Protein AF-A0A3D6EKI2-F1 (afdb_monomer_lite)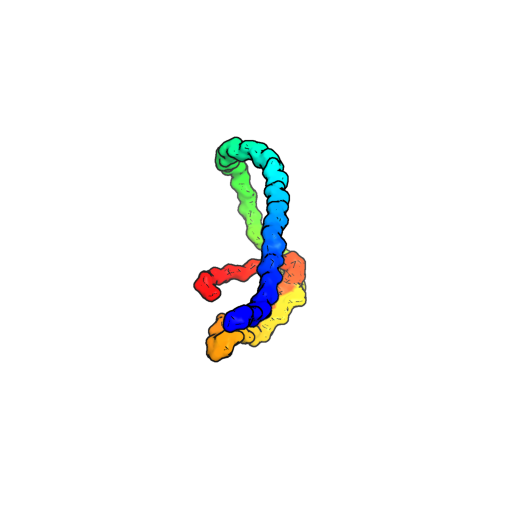

pLDDT: mean 77.03, std 17.34, range [42.28, 98.06]

Sequence (92 aa):
MMRTGAIDMDIDAPRPVPEPARLPHAGQAPLGRPAAGPAAPDLPLTDPSVLSAPTMLRIERLNLFYGEKQALSDINLEVAKHSVMSFIGPSG

Structure (mmCIF, N/CA/C/O backbone):
data_AF-A0A3D6EKI2-F1
#
_entry.id   AF-A0A3D6EKI2-F1
#
loop_
_atom_site.group_PDB
_atom_site.id
_atom_site.type_symbol
_atom_site.label_atom_id
_atom_site.label_alt_id
_atom_site.label_comp_id
_atom_site.label_asym_id
_atom_site.label_entity_id
_atom_site.label_seq_id
_atom_site.pdbx_PDB_ins_code
_atom_site.Cartn_x
_atom_site.Cartn_y
_atom_site.Cartn_z
_atom_site.occupancy
_atom_site.B_iso_or_equiv
_atom_site.auth_seq_id
_atom_site.auth_comp_id
_atom_site.auth_asym_id
_atom_site.auth_atom_id
_atom_site.pdbx_PDB_model_num
ATOM 1 N N . MET A 1 1 ? 12.463 -16.354 68.582 1.00 4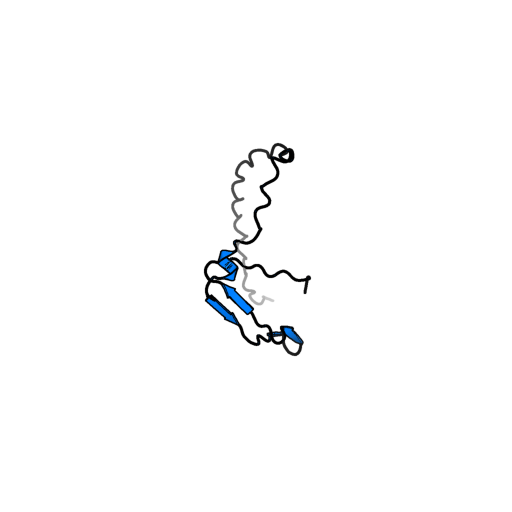2.41 1 MET A N 1
ATOM 2 C CA . MET A 1 1 ? 13.883 -16.214 68.190 1.00 42.41 1 MET A CA 1
ATOM 3 C C . MET A 1 1 ? 14.162 -17.278 67.130 1.00 42.41 1 MET A C 1
ATOM 5 O O . MET A 1 1 ? 13.739 -18.402 67.349 1.00 42.41 1 MET A O 1
ATOM 9 N N . MET A 1 2 ? 14.831 -16.899 66.030 1.00 42.28 2 MET A N 1
ATOM 10 C CA . MET A 1 2 ? 15.184 -17.664 64.805 1.00 42.28 2 MET A CA 1
ATOM 11 C C . MET A 1 2 ? 14.138 -17.692 63.667 1.00 42.28 2 MET A C 1
ATOM 13 O O . MET A 1 2 ? 12.946 -17.858 63.898 1.00 42.28 2 MET A O 1
ATOM 17 N N . ARG A 1 3 ? 14.629 -17.397 62.451 1.00 45.44 3 ARG A N 1
ATOM 18 C CA . ARG A 1 3 ? 13.968 -16.742 61.306 1.00 45.44 3 ARG A CA 1
ATOM 19 C C . ARG A 1 3 ? 13.663 -17.717 60.161 1.00 45.44 3 ARG A C 1
ATOM 21 O O . ARG A 1 3 ? 14.453 -18.617 59.899 1.00 45.44 3 ARG A O 1
ATOM 28 N N . THR A 1 4 ? 12.563 -17.459 59.452 1.00 49.66 4 THR A N 1
ATOM 29 C CA . THR A 1 4 ? 12.201 -18.022 58.141 1.00 49.66 4 THR A CA 1
ATOM 30 C C . THR A 1 4 ? 13.371 -17.920 57.163 1.00 49.66 4 THR A C 1
ATOM 32 O O . THR A 1 4 ? 13.878 -16.824 56.928 1.00 49.66 4 THR A O 1
ATOM 35 N N . GLY A 1 5 ? 13.795 -19.059 56.610 1.00 53.47 5 GLY A N 1
ATOM 36 C CA . GLY A 1 5 ? 14.820 -19.132 55.573 1.00 53.47 5 GLY A CA 1
ATOM 37 C C . GLY A 1 5 ? 14.332 -18.467 54.291 1.00 53.47 5 GLY A C 1
ATOM 38 O O . GLY A 1 5 ? 13.559 -19.055 53.539 1.00 53.47 5 GLY A O 1
ATOM 39 N N . ALA A 1 6 ? 14.763 -17.229 54.066 1.00 57.12 6 ALA A N 1
ATOM 40 C CA . ALA A 1 6 ? 14.722 -16.623 52.749 1.00 57.12 6 ALA A CA 1
ATOM 41 C C . ALA A 1 6 ? 15.788 -17.319 51.897 1.00 57.12 6 ALA A C 1
ATOM 43 O O . ALA A 1 6 ? 16.957 -17.369 52.275 1.00 57.12 6 ALA A O 1
ATOM 44 N N . ILE A 1 7 ? 15.357 -17.909 50.788 1.00 59.81 7 ILE A N 1
ATOM 45 C CA . ILE A 1 7 ? 16.239 -18.360 49.718 1.00 59.81 7 ILE A CA 1
ATOM 46 C C . ILE A 1 7 ? 17.042 -17.152 49.225 1.00 59.81 7 ILE A C 1
ATOM 48 O O . ILE A 1 7 ? 16.477 -16.166 48.754 1.00 59.81 7 ILE A O 1
ATOM 52 N N . ASP A 1 8 ? 18.355 -17.210 49.402 1.00 53.56 8 ASP A N 1
ATOM 53 C CA . ASP A 1 8 ? 19.284 -16.211 48.895 1.00 53.56 8 ASP A CA 1
ATOM 54 C C . ASP A 1 8 ? 19.358 -16.382 47.366 1.00 53.56 8 ASP A C 1
ATOM 56 O O . ASP A 1 8 ? 19.973 -17.318 46.855 1.00 53.56 8 ASP A O 1
ATOM 60 N N . MET A 1 9 ? 18.604 -15.560 46.625 1.00 56.91 9 MET A N 1
ATOM 61 C CA . MET A 1 9 ? 18.792 -15.396 45.181 1.00 56.91 9 MET A CA 1
ATOM 62 C C . MET A 1 9 ? 20.009 -14.500 44.981 1.00 56.91 9 MET A C 1
ATOM 64 O O . MET A 1 9 ? 19.868 -13.302 44.729 1.00 56.91 9 MET A O 1
ATOM 68 N N . ASP A 1 10 ? 21.196 -15.082 45.106 1.00 63.19 10 ASP A N 1
ATOM 69 C CA . ASP A 1 10 ? 22.424 -14.444 44.654 1.00 63.19 10 ASP A CA 1
ATOM 70 C C . ASP A 1 10 ? 22.315 -14.309 43.120 1.00 63.19 10 ASP A C 1
ATOM 72 O O . ASP A 1 10 ? 22.478 -15.272 42.362 1.00 63.19 10 ASP A O 1
ATOM 76 N N . ILE A 1 11 ? 21.882 -13.132 42.648 1.00 65.19 11 ILE A N 1
ATOM 77 C CA . ILE A 1 11 ? 21.953 -12.766 41.232 1.00 65.19 11 ILE A CA 1
ATOM 78 C C . ILE A 1 11 ? 23.441 -12.715 40.908 1.00 65.19 11 ILE A C 1
ATOM 80 O O . ILE A 1 11 ? 24.144 -11.813 41.362 1.00 65.19 11 ILE A O 1
ATOM 84 N N . ASP A 1 12 ? 23.910 -13.695 40.131 1.00 66.06 12 ASP A N 1
ATOM 85 C CA . ASP A 1 12 ? 25.251 -13.677 39.552 1.00 66.06 12 ASP A CA 1
ATOM 86 C C . ASP A 1 12 ? 25.466 -12.299 38.916 1.00 66.06 12 ASP A C 1
ATOM 88 O O . ASP A 1 12 ? 24.650 -11.842 38.101 1.00 66.06 12 ASP A O 1
ATOM 92 N N . ALA A 1 13 ? 26.508 -11.592 39.362 1.00 68.81 13 ALA A N 1
ATOM 93 C CA . ALA A 1 13 ? 26.789 -10.247 38.888 1.00 68.81 13 ALA A CA 1
ATOM 94 C C . ALA A 1 13 ? 26.838 -10.276 37.348 1.00 68.81 13 ALA A C 1
ATOM 96 O O . ALA A 1 13 ? 27.435 -11.199 36.783 1.00 68.81 13 ALA A O 1
ATOM 97 N N . PRO A 1 14 ? 26.222 -9.307 36.638 1.00 71.31 14 PRO A N 1
ATOM 98 C CA . PRO A 1 14 ? 26.201 -9.327 35.184 1.00 71.31 14 PRO A CA 1
ATOM 99 C C . PRO A 1 14 ? 27.633 -9.449 34.670 1.00 71.31 14 PRO A C 1
ATOM 101 O O . PRO A 1 14 ? 28.465 -8.576 34.936 1.00 71.31 14 PRO A O 1
ATOM 104 N N . ARG A 1 15 ? 27.942 -10.542 33.959 1.00 72.75 15 ARG A N 1
ATOM 105 C CA . ARG A 1 15 ? 29.263 -10.686 33.344 1.00 72.75 15 ARG A CA 1
ATOM 106 C C . ARG A 1 15 ? 29.485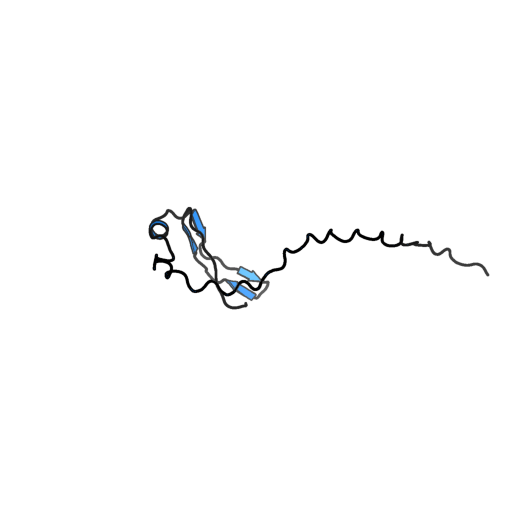 -9.463 32.451 1.00 72.75 15 ARG A C 1
ATOM 108 O O . ARG A 1 15 ? 28.582 -9.130 31.677 1.00 72.75 15 ARG A O 1
ATOM 115 N N . PRO A 1 16 ? 30.642 -8.790 32.539 1.00 74.94 16 PRO A N 1
ATOM 116 C CA . PRO A 1 16 ? 30.906 -7.627 31.712 1.00 74.94 16 PRO A CA 1
ATOM 117 C C . PRO A 1 16 ? 30.820 -8.041 30.242 1.00 74.94 16 PRO A C 1
ATOM 119 O O . PRO A 1 16 ? 31.552 -8.921 29.786 1.00 74.94 16 PRO A O 1
ATOM 122 N N . VAL A 1 17 ? 29.881 -7.435 29.514 1.00 75.19 17 VAL A N 1
ATOM 123 C CA . VAL A 1 17 ? 29.788 -7.601 28.065 1.00 75.19 17 VAL A CA 1
ATOM 124 C C . VAL A 1 17 ? 31.063 -7.018 27.447 1.00 75.19 17 VAL A C 1
ATOM 126 O O . VAL A 1 17 ? 31.418 -5.883 27.772 1.00 75.19 17 VAL A O 1
ATOM 129 N N . PRO A 1 18 ? 31.787 -7.762 26.593 1.00 72.12 18 PRO A N 1
ATOM 130 C CA . PRO A 1 18 ? 32.918 -7.194 25.875 1.00 72.12 18 PRO A CA 1
ATOM 131 C C . PRO A 1 18 ? 32.418 -6.021 25.029 1.00 72.12 18 PRO A C 1
ATOM 133 O O . PRO A 1 18 ? 31.451 -6.175 24.279 1.00 72.12 18 PRO A O 1
ATOM 136 N N . GLU A 1 19 ? 33.048 -4.852 25.156 1.00 74.00 19 GLU A N 1
ATOM 137 C CA . GLU A 1 19 ? 32.715 -3.708 24.306 1.00 74.00 19 GLU A CA 1
ATOM 138 C C . GLU A 1 19 ? 32.962 -4.110 22.840 1.00 74.00 19 GLU A C 1
ATOM 140 O O . GLU A 1 19 ? 34.025 -4.667 22.534 1.00 74.00 19 GLU A O 1
ATOM 145 N N . PRO A 1 20 ? 32.000 -3.891 21.922 1.00 68.56 20 PRO A N 1
ATOM 146 C CA . PRO A 1 20 ? 32.207 -4.194 20.515 1.00 68.56 20 PRO A CA 1
ATOM 147 C C . PRO A 1 20 ? 33.442 -3.443 20.026 1.00 68.56 20 PRO A C 1
ATOM 149 O O . PRO A 1 20 ? 33.570 -2.236 20.240 1.00 68.56 20 PRO A O 1
ATOM 152 N N . ALA A 1 21 ? 34.360 -4.161 19.378 1.00 71.44 21 ALA A N 1
ATOM 153 C CA . ALA A 1 21 ? 35.573 -3.572 18.835 1.00 71.44 21 ALA A CA 1
ATOM 154 C C . ALA A 1 21 ? 35.197 -2.379 17.943 1.00 71.44 21 ALA A C 1
ATOM 156 O O . ALA A 1 21 ? 34.580 -2.549 16.889 1.00 71.44 21 ALA A O 1
ATOM 157 N N . ARG A 1 22 ? 35.549 -1.160 18.374 1.00 61.91 22 ARG A N 1
ATOM 158 C CA . ARG A 1 22 ? 35.406 0.033 17.539 1.00 61.91 22 ARG A CA 1
ATOM 159 C C . ARG A 1 22 ? 36.367 -0.117 16.372 1.00 61.91 22 ARG A C 1
ATOM 161 O O . ARG A 1 22 ? 37.558 0.156 16.502 1.00 61.91 22 ARG A O 1
ATOM 168 N N . LEU A 1 23 ? 35.846 -0.549 15.229 1.00 62.50 23 LEU A N 1
ATOM 169 C CA . LEU A 1 23 ? 36.553 -0.390 13.969 1.00 62.50 23 LEU A CA 1
ATOM 170 C C . LEU A 1 23 ? 36.883 1.104 13.823 1.00 62.50 23 LEU A C 1
ATOM 172 O O . LEU A 1 23 ? 36.019 1.942 14.116 1.00 62.50 23 LEU A O 1
ATOM 176 N N . PRO A 1 24 ? 38.113 1.472 13.429 1.00 61.28 24 PRO A N 1
ATOM 177 C CA . PRO A 1 24 ? 38.418 2.858 13.142 1.00 61.28 24 PRO A CA 1
ATOM 178 C C . PRO A 1 24 ? 37.465 3.307 12.037 1.00 61.28 24 PRO A C 1
ATOM 180 O O . PRO A 1 24 ? 37.543 2.847 10.899 1.00 61.28 24 PRO A O 1
ATOM 183 N N . HIS A 1 25 ? 36.537 4.193 12.390 1.00 56.47 25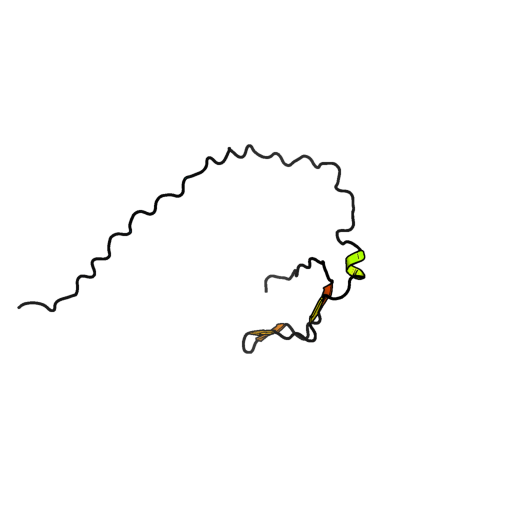 HIS A N 1
ATOM 184 C CA . HIS A 1 25 ? 35.806 4.974 11.413 1.00 56.47 25 HIS A CA 1
ATOM 185 C C . HIS A 1 25 ? 36.889 5.808 10.744 1.00 56.47 25 HIS A C 1
ATOM 187 O O . HIS A 1 25 ? 37.379 6.764 11.350 1.00 56.47 25 HIS A O 1
ATOM 193 N N . ALA A 1 26 ? 37.345 5.387 9.559 1.00 55.25 26 ALA A N 1
ATOM 194 C CA . ALA A 1 26 ? 38.160 6.237 8.709 1.00 55.25 26 ALA A CA 1
ATOM 195 C C . ALA A 1 26 ? 37.452 7.588 8.705 1.00 55.25 26 ALA A C 1
ATOM 197 O O . ALA A 1 26 ? 36.268 7.642 8.362 1.00 55.25 26 ALA A O 1
ATOM 198 N N . GLY A 1 27 ? 38.121 8.608 9.256 1.00 54.56 27 GLY A N 1
ATOM 199 C CA . GLY A 1 27 ? 37.505 9.896 9.524 1.00 54.56 27 GLY A CA 1
ATOM 200 C C . GLY A 1 27 ? 36.721 10.297 8.291 1.00 54.56 27 GLY A C 1
ATOM 201 O O . GLY A 1 27 ? 37.284 10.335 7.197 1.00 54.56 27 GLY A O 1
ATOM 202 N N . GLN A 1 28 ? 35.414 10.501 8.449 1.00 58.50 28 GLN A N 1
ATOM 203 C CA . GLN A 1 28 ? 34.630 11.111 7.396 1.00 58.50 28 GLN A CA 1
ATOM 204 C C . GLN A 1 28 ? 35.199 12.521 7.258 1.00 58.50 28 GLN A C 1
ATOM 206 O O . GLN A 1 28 ? 34.800 13.441 7.969 1.00 58.50 28 GLN A O 1
ATOM 211 N N . ALA A 1 29 ? 36.198 12.678 6.385 1.00 55.97 29 ALA A N 1
ATOM 212 C CA . ALA A 1 29 ? 36.502 13.966 5.803 1.00 55.97 29 ALA A CA 1
ATOM 213 C C . ALA A 1 29 ? 35.153 14.528 5.345 1.00 55.97 29 ALA A C 1
ATOM 215 O O . ALA A 1 29 ? 34.354 13.742 4.820 1.00 55.97 29 ALA A O 1
ATOM 216 N N . PRO A 1 30 ? 34.846 15.814 5.589 1.00 52.50 30 PRO A N 1
ATOM 217 C CA . PRO A 1 30 ? 33.592 16.380 5.133 1.00 52.50 30 PRO A CA 1
ATOM 218 C C . PRO A 1 30 ? 33.498 16.071 3.644 1.00 52.50 30 PRO A C 1
ATOM 220 O O . PRO A 1 30 ? 34.272 16.598 2.844 1.00 52.50 30 PRO A O 1
ATOM 223 N N . LEU A 1 31 ? 32.605 15.143 3.296 1.00 59.75 31 LEU A N 1
ATOM 224 C CA . LEU A 1 31 ? 32.199 14.891 1.932 1.00 59.75 31 LEU A CA 1
ATOM 225 C C . LEU A 1 31 ? 31.531 16.198 1.537 1.00 59.75 31 LEU A C 1
ATOM 227 O O . LEU A 1 31 ? 30.342 16.405 1.785 1.00 59.75 31 LEU A O 1
ATOM 231 N N . GLY A 1 32 ? 32.333 17.135 1.022 1.00 53.22 32 GLY A N 1
ATOM 232 C CA . GLY A 1 32 ? 31.817 18.276 0.296 1.00 53.22 32 GLY A CA 1
ATOM 233 C C . GLY A 1 32 ? 30.768 17.705 -0.638 1.00 53.22 32 GLY A C 1
ATOM 234 O O . GLY A 1 32 ? 31.035 16.690 -1.288 1.00 53.22 32 GLY A O 1
ATOM 235 N N . ARG A 1 33 ? 29.550 18.268 -0.601 1.00 54.12 33 ARG A N 1
ATOM 236 C CA . ARG A 1 33 ? 28.472 17.842 -1.500 1.00 54.12 33 ARG A CA 1
ATOM 237 C C . ARG A 1 33 ? 29.116 17.646 -2.864 1.00 54.12 33 ARG A C 1
ATOM 239 O O . ARG A 1 33 ? 29.744 18.610 -3.315 1.00 54.12 33 ARG A O 1
ATOM 246 N N . PRO A 1 34 ? 29.047 16.450 -3.4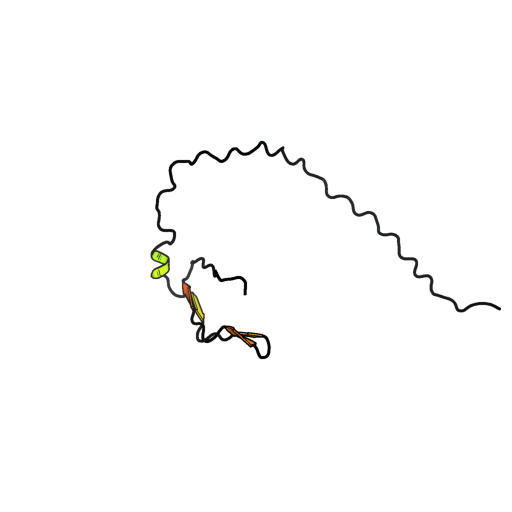76 1.00 53.41 34 PRO A N 1
ATOM 247 C CA . PRO A 1 34 ? 29.528 16.310 -4.833 1.00 53.41 34 PRO A CA 1
ATOM 248 C C . PRO A 1 34 ? 28.851 17.431 -5.613 1.00 53.41 34 PRO A C 1
ATOM 250 O O . PRO A 1 34 ? 27.620 17.536 -5.608 1.00 53.41 34 PRO A O 1
ATOM 253 N N . ALA A 1 35 ? 29.665 18.352 -6.139 1.00 57.19 35 ALA A N 1
ATOM 254 C CA . ALA A 1 35 ? 29.188 19.372 -7.050 1.00 57.19 35 ALA A CA 1
ATOM 255 C C . ALA A 1 35 ? 28.334 18.627 -8.068 1.00 57.19 35 ALA A C 1
ATOM 257 O O . ALA A 1 35 ? 28.782 17.584 -8.550 1.00 57.19 35 ALA A O 1
ATOM 258 N N . ALA A 1 36 ? 27.098 19.091 -8.271 1.00 53.81 36 ALA A N 1
ATOM 259 C CA . ALA A 1 36 ? 26.133 18.447 -9.145 1.00 53.81 36 ALA A CA 1
ATOM 260 C C . ALA A 1 36 ? 26.860 17.982 -10.411 1.00 53.81 36 ALA A C 1
ATOM 262 O O . ALA A 1 36 ? 27.310 18.801 -11.215 1.00 53.81 36 ALA A O 1
ATOM 263 N N . GLY A 1 37 ? 27.056 16.663 -10.521 1.00 61.12 37 GLY A N 1
ATOM 264 C CA . GLY A 1 37 ? 27.524 16.054 -11.754 1.00 61.12 37 GLY A CA 1
ATOM 265 C C . GLY A 1 37 ? 26.536 16.397 -12.868 1.00 61.12 37 GLY A C 1
ATOM 266 O O . GLY A 1 37 ? 25.454 16.919 -12.574 1.00 61.12 37 GLY A O 1
ATOM 267 N N . PRO A 1 38 ? 26.879 16.134 -14.141 1.00 58.53 38 PRO A N 1
ATOM 268 C CA . PRO A 1 38 ? 25.945 16.361 -15.237 1.00 58.53 38 PRO A CA 1
ATOM 269 C C . PRO A 1 38 ? 24.595 15.765 -14.843 1.00 58.53 38 PRO A C 1
ATOM 271 O O . PRO A 1 38 ? 24.551 14.618 -14.391 1.00 58.53 38 PRO A O 1
ATOM 274 N N . ALA A 1 39 ? 23.552 16.603 -14.898 1.00 62.38 39 ALA A N 1
ATOM 275 C CA . ALA A 1 39 ? 22.195 16.239 -14.527 1.00 62.38 39 ALA A CA 1
ATOM 276 C C . ALA A 1 39 ? 21.922 14.839 -15.072 1.00 62.38 39 ALA A C 1
ATOM 278 O O . ALA A 1 39 ? 22.142 14.593 -16.263 1.00 62.38 39 ALA A O 1
ATOM 279 N N . ALA A 1 40 ? 21.558 13.911 -14.180 1.00 65.25 40 ALA A N 1
ATOM 280 C CA . ALA A 1 40 ? 21.155 12.581 -14.599 1.00 65.25 40 ALA A CA 1
ATOM 281 C C . ALA A 1 40 ? 20.159 12.760 -15.756 1.00 65.25 40 ALA A C 1
ATOM 283 O O . ALA A 1 40 ? 19.294 13.632 -15.644 1.00 65.25 40 ALA A O 1
ATOM 284 N N . PRO A 1 41 ? 20.316 12.039 -16.880 1.00 63.84 41 PRO A N 1
ATOM 285 C CA . PRO A 1 41 ? 19.381 12.176 -17.986 1.00 63.84 41 PRO A CA 1
ATOM 286 C C . PRO A 1 41 ? 17.960 12.003 -17.441 1.00 63.84 41 PRO A C 1
ATOM 288 O O . PRO A 1 41 ? 17.760 11.142 -16.580 1.00 63.84 41 PRO A O 1
ATOM 291 N N . ASP A 1 42 ? 17.012 12.819 -17.920 1.00 69.88 42 ASP A N 1
ATOM 292 C CA . ASP A 1 42 ? 15.573 12.760 -17.605 1.00 69.88 42 ASP A CA 1
ATOM 293 C C . ASP A 1 42 ? 14.958 11.455 -18.144 1.00 69.88 42 ASP A C 1
ATOM 295 O O . ASP A 1 42 ? 14.063 11.433 -18.989 1.00 69.88 42 ASP A O 1
ATOM 299 N N . LEU A 1 43 ? 15.500 10.323 -17.708 1.00 66.00 43 LEU A N 1
ATOM 300 C CA . LEU A 1 43 ? 14.940 9.018 -17.954 1.00 66.00 43 LEU A CA 1
ATOM 301 C C . LEU A 1 43 ? 13.654 8.934 -17.139 1.00 66.00 43 LEU A C 1
ATOM 303 O O . LEU A 1 43 ? 13.626 9.363 -15.979 1.00 66.00 43 LEU A O 1
ATOM 307 N N . PRO A 1 44 ? 12.581 8.381 -17.717 1.00 68.62 44 PRO A N 1
ATOM 308 C CA . PRO A 1 44 ? 11.366 8.172 -16.960 1.00 68.62 44 PRO A CA 1
ATOM 309 C C . PRO A 1 44 ? 11.700 7.334 -15.720 1.00 68.62 44 PRO A C 1
ATOM 311 O O . PRO A 1 44 ? 12.348 6.294 -15.811 1.00 68.62 44 PRO A O 1
ATOM 314 N N . LEU A 1 45 ? 11.222 7.783 -14.555 1.00 72.56 45 LEU A N 1
ATOM 315 C CA . LEU A 1 45 ? 11.342 7.078 -13.267 1.00 72.56 45 LEU A CA 1
ATOM 316 C C . LEU A 1 45 ? 10.711 5.674 -13.291 1.00 72.56 45 LEU A C 1
ATOM 318 O O . LEU A 1 45 ? 10.820 4.918 -12.328 1.00 72.56 45 LEU A O 1
ATOM 322 N N . THR A 1 46 ? 10.006 5.332 -14.367 1.00 76.00 46 THR A N 1
ATOM 323 C CA . THR A 1 46 ? 9.307 4.070 -14.548 1.00 76.00 46 THR A CA 1
ATOM 324 C C . THR A 1 46 ? 9.583 3.534 -15.941 1.00 76.00 46 THR A C 1
ATOM 326 O O . THR A 1 46 ? 9.393 4.229 -16.939 1.00 76.00 46 THR A O 1
ATOM 329 N N . ASP A 1 47 ? 10.006 2.276 -15.998 1.00 83.44 47 ASP A N 1
ATOM 330 C CA . ASP A 1 47 ? 10.158 1.552 -17.250 1.00 83.44 47 ASP A CA 1
ATOM 331 C C . ASP A 1 47 ? 8.765 1.267 -17.859 1.00 83.44 47 ASP A C 1
ATOM 333 O O . ASP A 1 47 ? 7.911 0.685 -17.181 1.00 83.44 47 ASP A O 1
ATOM 337 N N . PRO A 1 48 ? 8.496 1.661 -19.118 1.00 83.50 48 PRO A N 1
ATOM 338 C CA . PRO A 1 48 ? 7.184 1.489 -19.744 1.00 83.50 48 PRO A CA 1
ATOM 339 C C . PRO A 1 48 ? 6.761 0.019 -19.887 1.00 83.50 48 PRO A C 1
ATOM 341 O O . PRO A 1 48 ? 5.565 -0.261 -19.972 1.00 83.50 48 PRO A O 1
ATOM 344 N N . SER A 1 49 ? 7.703 -0.932 -19.871 1.00 85.31 49 SER A N 1
ATOM 345 C CA . SER A 1 49 ? 7.387 -2.364 -19.930 1.00 85.31 49 SER A CA 1
ATOM 346 C C . SER A 1 49 ? 6.581 -2.836 -18.716 1.00 85.31 49 SER A C 1
ATOM 348 O O . SER A 1 49 ? 5.782 -3.763 -18.845 1.00 85.31 49 SER A O 1
ATOM 350 N N . VAL A 1 50 ? 6.700 -2.156 -17.569 1.00 84.62 50 VAL A N 1
ATOM 351 C CA . VAL A 1 50 ? 5.930 -2.450 -16.350 1.00 84.62 50 VAL A CA 1
ATOM 352 C C . VAL A 1 50 ? 4.425 -2.281 -16.571 1.00 84.62 50 VAL A C 1
ATOM 354 O O . VAL A 1 50 ? 3.648 -3.068 -16.041 1.00 84.62 50 VAL A O 1
ATOM 357 N N . LEU A 1 51 ? 4.003 -1.316 -17.395 1.00 83.56 51 LEU A N 1
ATOM 358 C CA . LEU A 1 51 ? 2.583 -1.067 -17.685 1.00 83.56 51 LEU A CA 1
ATOM 359 C C . LEU A 1 51 ? 1.946 -2.163 -18.552 1.00 83.56 51 LEU A C 1
ATOM 361 O O . LEU A 1 51 ? 0.727 -2.291 -18.586 1.00 83.56 51 LEU A O 1
ATOM 365 N N . SER A 1 52 ? 2.767 -2.929 -19.273 1.00 89.75 52 SER A N 1
ATOM 366 C CA . SER A 1 52 ? 2.326 -4.026 -20.148 1.00 89.75 52 SER A CA 1
ATOM 367 C C . SER A 1 52 ? 2.652 -5.408 -19.576 1.00 89.75 52 SER A C 1
ATOM 369 O O . SER A 1 52 ? 2.291 -6.426 -20.167 1.00 89.75 52 SER A O 1
ATOM 371 N N . ALA A 1 53 ? 3.377 -5.463 -18.458 1.00 92.62 53 ALA A N 1
ATOM 372 C CA . ALA A 1 53 ? 3.772 -6.709 -17.833 1.00 92.62 53 ALA A CA 1
ATOM 373 C C . ALA A 1 53 ? 2.547 -7.418 -17.227 1.00 92.62 53 ALA A C 1
ATOM 375 O O . ALA A 1 53 ? 1.632 -6.769 -16.721 1.00 92.62 53 ALA A O 1
ATOM 376 N N . PRO A 1 54 ? 2.517 -8.761 -17.251 1.00 95.69 54 PRO A N 1
ATOM 377 C CA . PRO A 1 54 ? 1.402 -9.511 -16.693 1.00 95.69 54 PRO A CA 1
ATOM 378 C C . PRO A 1 54 ? 1.294 -9.287 -15.181 1.00 95.69 54 PRO A C 1
ATOM 380 O O . PRO A 1 54 ? 2.307 -9.246 -14.477 1.00 95.69 54 PRO A O 1
ATOM 383 N N . THR A 1 55 ? 0.065 -9.208 -14.675 1.00 95.12 55 THR A N 1
ATOM 384 C CA . THR A 1 55 ? -0.214 -9.124 -13.238 1.00 95.12 55 THR A CA 1
ATOM 385 C C . THR A 1 55 ? 0.264 -10.392 -12.530 1.00 95.12 55 THR A C 1
ATOM 387 O O . THR A 1 55 ? -0.078 -11.509 -12.915 1.00 95.12 55 THR A O 1
ATOM 390 N N . MET A 1 56 ? 1.078 -10.219 -11.491 1.00 96.25 56 MET A N 1
ATOM 391 C CA . MET A 1 56 ? 1.594 -11.297 -10.644 1.00 96.25 56 MET A CA 1
ATOM 392 C C . MET A 1 56 ? 0.812 -11.419 -9.332 1.00 96.25 56 MET A C 1
ATOM 394 O O . MET A 1 56 ? 0.614 -12.529 -8.845 1.00 96.25 56 MET A O 1
ATOM 398 N N . LEU A 1 57 ? 0.362 -10.297 -8.769 1.00 95.06 57 LEU A N 1
ATOM 399 C CA . LEU A 1 57 ? -0.490 -10.259 -7.582 1.00 95.06 57 LEU A CA 1
ATOM 400 C C . LEU A 1 57 ? -1.715 -9.409 -7.889 1.00 95.06 57 LEU A C 1
ATOM 402 O O . LEU A 1 57 ? -1.573 -8.270 -8.324 1.00 95.06 57 LEU A O 1
ATOM 406 N N . ARG A 1 58 ? -2.902 -9.952 -7.633 1.00 96.75 58 ARG A N 1
ATOM 407 C CA . ARG A 1 58 ? -4.172 -9.236 -7.733 1.00 96.75 58 ARG A CA 1
ATOM 408 C C . ARG A 1 58 ? -4.878 -9.302 -6.389 1.00 96.75 58 ARG A C 1
ATOM 410 O O . ARG A 1 58 ? -4.998 -10.374 -5.802 1.00 96.75 58 ARG A O 1
ATOM 417 N N . ILE A 1 59 ? -5.314 -8.149 -5.913 1.00 97.19 59 ILE A N 1
ATOM 418 C CA . ILE A 1 59 ? -6.060 -7.966 -4.677 1.00 97.19 59 ILE A CA 1
ATOM 419 C C . ILE A 1 59 ? -7.374 -7.306 -5.060 1.00 97.19 59 ILE A C 1
ATOM 421 O O . ILE A 1 59 ? -7.382 -6.272 -5.727 1.00 97.19 59 ILE A O 1
ATOM 425 N N . GLU A 1 60 ? -8.474 -7.896 -4.616 1.00 97.88 60 GLU A N 1
ATOM 426 C CA . GLU A 1 60 ? -9.811 -7.384 -4.880 1.00 97.88 60 GLU A CA 1
ATOM 427 C C . GLU A 1 60 ? -10.532 -7.134 -3.568 1.00 97.88 60 GLU A C 1
ATOM 429 O O . GLU A 1 60 ? -10.560 -8.000 -2.689 1.00 97.88 60 GLU A O 1
ATOM 434 N N . ARG A 1 61 ? -11.139 -5.952 -3.462 1.00 98.06 61 ARG A N 1
ATOM 435 C CA . ARG A 1 61 ? -12.003 -5.553 -2.350 1.00 98.06 61 ARG A CA 1
ATOM 436 C C . ARG A 1 61 ? -11.389 -5.796 -0.971 1.00 98.06 61 ARG A C 1
ATOM 438 O O . ARG A 1 61 ? -12.045 -6.304 -0.054 1.00 98.06 61 ARG A O 1
ATOM 445 N N . LEU A 1 62 ? -10.114 -5.456 -0.812 1.00 97.19 62 LEU A N 1
ATOM 446 C CA . LEU A 1 62 ? -9.421 -5.588 0.459 1.00 97.19 62 LEU A CA 1
ATOM 447 C C . LEU A 1 62 ? -10.009 -4.608 1.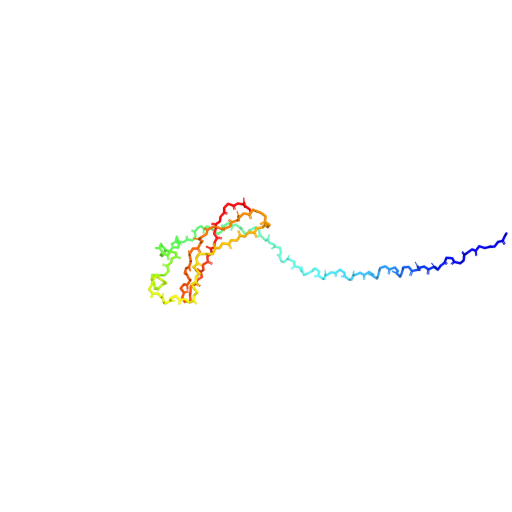473 1.00 97.19 62 LEU A C 1
ATOM 449 O O . LEU A 1 62 ? -9.988 -3.393 1.285 1.00 97.19 62 LEU A O 1
ATOM 453 N N . ASN A 1 63 ? -10.489 -5.162 2.580 1.00 97.62 63 ASN A N 1
ATOM 454 C CA . ASN A 1 63 ? -10.953 -4.413 3.735 1.00 97.62 63 ASN A CA 1
ATOM 455 C C . ASN A 1 63 ? -10.091 -4.796 4.946 1.00 97.62 63 ASN A C 1
ATOM 457 O O . ASN A 1 63 ? -9.859 -5.981 5.184 1.00 97.62 63 ASN A O 1
ATOM 461 N N . LEU A 1 64 ? -9.616 -3.806 5.703 1.00 96.31 64 LEU A N 1
ATOM 462 C CA . LEU A 1 64 ? -8.784 -4.006 6.893 1.00 96.31 64 LEU A CA 1
ATOM 463 C C . LEU A 1 64 ? -9.426 -3.315 8.089 1.00 96.31 64 LEU A C 1
ATOM 465 O O . LEU A 1 64 ? -9.704 -2.118 8.024 1.00 96.31 64 LEU A O 1
ATOM 469 N N . PHE A 1 65 ? -9.596 -4.050 9.186 1.00 97.19 65 PHE A N 1
ATOM 470 C CA . PHE A 1 65 ? -10.190 -3.560 10.426 1.00 97.19 65 PHE A CA 1
ATOM 471 C C . PHE A 1 65 ? -9.239 -3.777 11.605 1.00 97.19 65 PHE A C 1
ATOM 473 O O . PHE A 1 65 ? -8.651 -4.846 11.755 1.00 97.19 65 PHE A O 1
ATOM 480 N N . TYR A 1 66 ? -9.130 -2.766 12.460 1.00 95.44 66 TYR A N 1
ATOM 481 C CA . TYR A 1 66 ? -8.513 -2.832 13.779 1.00 95.44 66 TYR A CA 1
ATOM 482 C C . TYR A 1 66 ? -9.623 -2.745 14.829 1.00 95.44 66 TYR A C 1
ATOM 484 O O . TYR A 1 66 ? -10.029 -1.656 15.245 1.00 95.44 66 TYR A O 1
ATOM 492 N N . GLY A 1 67 ? -10.146 -3.908 15.220 1.00 96.00 67 GLY A N 1
ATOM 493 C CA . GLY A 1 67 ? -11.355 -3.997 16.040 1.00 96.00 67 GLY A CA 1
ATOM 494 C C . GLY A 1 67 ? -12.548 -3.387 15.305 1.00 96.00 67 GLY A C 1
ATOM 495 O O . GLY A 1 67 ? -12.792 -3.712 14.147 1.00 96.00 67 GLY A O 1
ATOM 496 N N . GLU A 1 68 ? -13.239 -2.456 15.956 1.00 96.62 68 GLU A N 1
ATOM 497 C CA . GLU A 1 68 ? -14.393 -1.748 15.382 1.00 96.62 68 GLU A CA 1
ATOM 498 C C . GLU A 1 68 ? -14.004 -0.702 14.320 1.00 96.62 68 GLU A C 1
ATOM 500 O O . GLU A 1 68 ? -14.855 -0.216 13.576 1.00 96.62 68 GLU A O 1
ATOM 505 N N . LYS A 1 69 ? -12.723 -0.309 14.240 1.00 96.31 69 LYS A N 1
ATOM 506 C CA . LYS A 1 69 ? -12.270 0.732 13.309 1.00 96.31 69 LYS A CA 1
ATOM 507 C C . LYS A 1 69 ? -11.805 0.120 11.995 1.00 96.31 69 LYS A C 1
ATOM 509 O O . LYS A 1 69 ? -10.888 -0.694 11.976 1.00 96.31 69 LYS A O 1
ATOM 514 N N . GLN A 1 70 ? -12.344 0.595 10.879 1.00 96.88 70 GLN A N 1
ATOM 515 C CA . GLN A 1 70 ? -11.853 0.240 9.550 1.00 96.88 70 GLN A CA 1
ATOM 516 C C . GLN A 1 70 ? -10.681 1.140 9.130 1.00 96.88 70 GLN A C 1
ATOM 518 O O . GLN A 1 70 ? -10.795 2.364 9.161 1.00 96.88 70 GLN A O 1
ATOM 523 N N . ALA A 1 71 ? -9.556 0.538 8.742 1.00 95.00 71 ALA A N 1
ATOM 524 C CA . ALA A 1 71 ? -8.374 1.228 8.222 1.00 95.00 71 ALA A CA 1
ATOM 525 C C . ALA A 1 71 ? -8.309 1.236 6.691 1.00 95.00 71 ALA A C 1
ATOM 527 O O . ALA A 1 71 ? -7.930 2.248 6.111 1.00 95.00 71 ALA A O 1
ATOM 528 N N . LEU A 1 72 ? -8.693 0.137 6.034 1.00 95.56 72 LEU A N 1
ATOM 529 C CA . LEU A 1 72 ? -8.784 0.059 4.572 1.00 95.56 72 LEU A CA 1
ATOM 530 C C . LEU A 1 72 ? -10.197 -0.354 4.175 1.00 95.56 72 LEU A C 1
ATOM 532 O O . LEU A 1 72 ? -10.764 -1.270 4.777 1.00 95.56 72 LEU A O 1
ATOM 536 N N . SER A 1 73 ? -10.745 0.307 3.160 1.00 97.12 73 SER A N 1
ATOM 537 C CA . SER A 1 73 ? -12.076 0.024 2.630 1.00 97.12 73 SER A CA 1
ATOM 538 C C . SER A 1 73 ? -12.007 -0.228 1.135 1.00 97.12 73 SER A C 1
ATOM 540 O O . SER A 1 73 ? -11.525 0.625 0.394 1.00 97.12 73 SER A O 1
ATOM 542 N N . ASP A 1 74 ? -12.467 -1.411 0.732 1.00 97.88 74 ASP A N 1
ATOM 543 C CA . ASP A 1 74 ? -12.640 -1.844 -0.658 1.00 97.88 74 ASP A CA 1
ATOM 544 C C . ASP A 1 74 ? -11.444 -1.565 -1.594 1.00 97.88 74 ASP A C 1
ATOM 546 O O . ASP A 1 74 ? -11.589 -1.086 -2.718 1.00 97.88 74 ASP A O 1
ATOM 550 N N . ILE A 1 75 ? -10.228 -1.862 -1.133 1.00 96.81 75 ILE A N 1
ATOM 551 C CA . ILE A 1 75 ? -9.008 -1.590 -1.898 1.00 96.81 75 ILE A CA 1
ATOM 552 C C . ILE A 1 75 ? -8.807 -2.649 -2.985 1.00 96.81 75 ILE A C 1
ATOM 554 O O . ILE A 1 75 ? -8.753 -3.847 -2.708 1.00 96.81 75 ILE A O 1
ATOM 558 N N . ASN A 1 76 ? -8.635 -2.191 -4.224 1.00 97.12 76 ASN A N 1
ATOM 559 C CA . ASN A 1 76 ? -8.282 -3.020 -5.373 1.00 97.12 76 ASN A CA 1
ATOM 560 C C . ASN A 1 76 ? -6.856 -2.683 -5.815 1.00 97.12 76 ASN A C 1
ATOM 562 O O . ASN A 1 76 ? -6.506 -1.507 -5.919 1.00 97.12 76 ASN A O 1
ATOM 566 N N . LEU A 1 77 ? -6.032 -3.702 -6.057 1.00 94.62 77 LEU A N 1
ATOM 567 C CA . LEU A 1 77 ? -4.628 -3.518 -6.409 1.00 94.62 77 LEU A CA 1
ATOM 568 C C . LEU A 1 77 ? -4.121 -4.624 -7.327 1.00 94.62 77 LEU A C 1
ATOM 570 O O . LEU A 1 77 ? -4.416 -5.800 -7.126 1.00 94.62 77 LEU A O 1
ATOM 574 N N . GLU A 1 78 ? -3.268 -4.242 -8.270 1.00 94.94 78 GLU A N 1
ATOM 575 C CA . GLU A 1 78 ? -2.522 -5.167 -9.110 1.00 94.94 78 GLU A CA 1
ATOM 576 C C . GLU A 1 78 ? -1.028 -4.849 -9.049 1.00 94.94 78 GLU A C 1
ATOM 578 O O . GLU A 1 78 ? -0.623 -3.689 -9.106 1.00 94.94 78 GLU A O 1
ATOM 583 N N . VAL A 1 79 ? -0.203 -5.887 -8.923 1.00 93.19 79 VAL A N 1
ATOM 584 C CA . VAL A 1 79 ? 1.258 -5.782 -8.970 1.00 93.19 79 VAL A CA 1
ATOM 585 C C . VAL A 1 79 ? 1.749 -6.527 -10.193 1.00 93.19 79 VAL A C 1
ATOM 587 O O . VAL A 1 79 ? 1.555 -7.741 -10.312 1.00 93.19 79 VAL A O 1
ATOM 590 N N . ALA A 1 80 ? 2.393 -5.799 -11.098 1.00 94.12 80 ALA A N 1
ATOM 591 C CA . ALA A 1 80 ? 2.960 -6.353 -12.314 1.00 94.12 80 ALA A CA 1
ATOM 592 C C . ALA A 1 80 ? 4.184 -7.233 -12.012 1.00 94.12 80 ALA A C 1
ATOM 594 O O . ALA A 1 80 ? 4.956 -6.984 -11.078 1.00 94.12 80 ALA A O 1
ATOM 595 N N . LYS A 1 81 ? 4.389 -8.270 -12.822 1.00 94.56 81 LYS A N 1
ATOM 596 C CA . LYS A 1 81 ? 5.549 -9.156 -12.716 1.00 94.56 81 LYS A CA 1
ATOM 597 C C . LYS A 1 81 ? 6.852 -8.372 -12.911 1.00 94.56 81 LYS A C 1
ATOM 599 O O . LYS A 1 81 ? 6.951 -7.549 -13.812 1.00 94.56 81 LYS A O 1
ATOM 604 N N . HIS A 1 82 ? 7.856 -8.672 -12.083 1.00 92.44 82 HIS A N 1
ATOM 605 C CA . HIS A 1 82 ? 9.170 -8.005 -12.074 1.00 92.44 82 HIS A CA 1
ATOM 606 C C . HIS A 1 82 ? 9.121 -6.486 -11.817 1.00 92.44 82 HIS A C 1
ATOM 608 O O . HIS A 1 82 ? 10.060 -5.776 -12.168 1.00 92.44 82 HIS A O 1
ATOM 614 N N . SER A 1 83 ? 8.052 -5.985 -11.194 1.00 89.69 83 SER A N 1
ATOM 615 C CA . SER A 1 83 ? 7.952 -4.582 -10.790 1.00 89.69 83 SER A CA 1
ATOM 616 C C . SER A 1 83 ? 8.308 -4.387 -9.316 1.00 89.69 83 SER A C 1
ATOM 618 O O . SER A 1 83 ? 8.112 -5.278 -8.487 1.00 89.69 83 SER A O 1
ATOM 620 N N . VAL A 1 84 ? 8.834 -3.205 -8.993 1.00 89.44 84 VAL A N 1
ATOM 621 C CA . VAL A 1 84 ? 9.023 -2.740 -7.615 1.00 89.44 84 VAL A CA 1
ATOM 622 C C . VAL A 1 84 ? 8.002 -1.641 -7.369 1.00 89.44 84 VAL A C 1
ATOM 624 O O . VAL A 1 84 ? 7.985 -0.643 -8.085 1.00 89.44 84 VAL A O 1
ATOM 627 N N . MET A 1 85 ? 7.152 -1.823 -6.362 1.00 89.06 85 MET A N 1
ATOM 628 C CA . MET A 1 85 ? 6.094 -0.877 -6.018 1.00 89.06 85 MET A CA 1
ATOM 629 C C . MET A 1 85 ? 6.246 -0.430 -4.567 1.00 89.06 85 MET A C 1
ATOM 631 O O . MET A 1 85 ? 6.439 -1.256 -3.676 1.00 89.06 85 MET A O 1
ATOM 635 N N . SER A 1 86 ? 6.153 0.879 -4.340 1.00 91.19 86 SER A N 1
ATOM 636 C CA . SER A 1 86 ? 6.175 1.481 -3.008 1.00 91.19 86 SER A CA 1
ATOM 637 C C . SER A 1 86 ? 4.828 2.129 -2.714 1.00 91.19 86 SER A C 1
ATOM 639 O O . SER A 1 86 ? 4.279 2.826 -3.567 1.00 91.19 86 SER A O 1
ATOM 641 N N . PHE A 1 87 ? 4.306 1.915 -1.508 1.00 90.69 87 PHE A N 1
ATOM 642 C CA . PHE A 1 87 ? 3.106 2.594 -1.029 1.00 90.69 87 PHE A CA 1
ATOM 643 C C . PHE A 1 87 ? 3.510 3.785 -0.173 1.00 90.69 87 PHE A C 1
ATOM 645 O O . PHE A 1 87 ? 4.246 3.633 0.800 1.00 90.69 87 PHE A O 1
ATOM 652 N N . ILE A 1 88 ? 3.000 4.961 -0.523 1.00 92.38 88 ILE A N 1
ATOM 653 C CA . ILE A 1 88 ? 3.259 6.206 0.195 1.00 92.38 88 ILE A CA 1
ATOM 654 C C . ILE A 1 88 ? 1.923 6.754 0.688 1.00 92.38 88 ILE A C 1
ATOM 656 O O . ILE A 1 88 ? 0.968 6.855 -0.080 1.00 92.38 88 ILE A O 1
ATOM 660 N N . GLY A 1 89 ? 1.860 7.119 1.965 1.00 90.88 89 GLY A N 1
ATOM 661 C CA . GLY A 1 89 ? 0.677 7.703 2.589 1.00 90.88 89 GLY A CA 1
ATOM 662 C C . GLY A 1 89 ? 1.051 8.652 3.730 1.00 90.88 89 GLY A C 1
ATOM 663 O O . GLY A 1 89 ? 2.212 8.666 4.152 1.00 90.88 89 GLY A O 1
ATOM 664 N N . PRO A 1 90 ? 0.099 9.470 4.217 1.00 93.38 90 PRO A N 1
ATOM 665 C CA . PRO A 1 90 ? 0.297 10.268 5.424 1.00 93.38 90 PRO A CA 1
ATOM 666 C C . PRO A 1 90 ? 0.597 9.361 6.624 1.00 93.38 90 PRO A C 1
ATOM 668 O O . PRO A 1 90 ? 0.232 8.187 6.623 1.00 93.38 90 PRO A O 1
ATOM 671 N N . SER A 1 91 ? 1.233 9.912 7.662 1.00 84.12 91 SER A N 1
ATOM 672 C CA . SER A 1 91 ? 1.369 9.209 8.941 1.00 84.12 91 SER A CA 1
ATOM 673 C C . SER A 1 91 ? -0.031 8.912 9.483 1.00 84.12 91 SER A C 1
ATOM 675 O O . SER A 1 91 ? -0.758 9.848 9.832 1.00 84.12 91 SER A O 1
ATOM 677 N N . GLY A 1 92 ? -0.413 7.638 9.492 1.00 68.94 92 GLY A N 1
ATOM 678 C CA . GLY A 1 92 ? -1.752 7.158 9.823 1.00 68.94 92 GLY A CA 1
ATOM 679 C C . GLY A 1 92 ? -1.701 5.938 10.718 1.00 68.94 92 GLY A C 1
ATOM 680 O O . GLY A 1 92 ? -0.784 5.112 10.515 1.00 68.94 92 GLY A O 1
#

Radius of gyration: 29.29 Å; chains: 1; bounding box: 53×38×88 Å

Secondary structure (DSSP, 8-state):
-----------PPPPPPPPP-----------------S------SS-GGGGTSPEEEEEEEEEEEETTEEEEEEEEEEEETT----------

Foldseek 3Di:
DDDDDDDPPPPDDPDDDPDPPPDPPPPPPPPPPPPDDDPDPPDPPDDVVQVVADFPDWDFQDWDDDVVRTPDGGDTDTGGPPDDDDDDDPPD